Protein 7B2A (pdb70)

Radius of gyration: 14.94 Å; Cα contacts (8 Å, |Δi|>4): 365; chains: 1; bounding box: 35×44×38 Å

Nearest PDB structures (foldseek):
  7b2a-assembly1_A  TM=1.006E+00  e=6.155E-31  Rhipicephalus appendiculatus
  7b2d-assembly1_A  TM=9.477E-01  e=1.321E-17  Rhipicephalus pulchellus
  7b29-assembly1_A  TM=9.391E-01  e=1.005E-16  Rhipicephalus appendiculatus
  7b28-assembly7_G  TM=9.477E-01  e=4.027E-16  Rhipicephalus pulchellus
  7b28-assembly1_F  TM=9.414E-01  e=4.027E-16  Rhipicephalus pulchellus

Solvent-accessible surface area: 9561 Å² total; per-residue (Å²): 250,172,153,84,96,70,30,36,1,39,132,2,5,99,24,104,47,48,6,0,2,26,25,2,10,29,155,128,59,32,135,9,8,25,7,76,19,119,148,51,64,123,65,2,0,72,1,10,11,7,27,12,97,174,61,120,72,80,115,38,117,2,39,0,109,17,20,11,70,170,109,136,114,154,15,59,91,10,33,0,47,8,88,56,20,176,65,21,10,86,27,0,8,6,45,21,14,8,172,124,30,63,1,0,1,0,1,0,50,4,96,113,60,164,85,56,55,67,15,52,0,0,4,9,48,75,85,8,89,64,41,106,159,11,42,111,124,0,22,118,74,0,49,54,33,17,144,126,60,133,98,102,96,73,56,7,20,82,145,136,4,123

Foldseek 3Di:
DDDDDFDAVLLLLPDQFKKWFFKKLDPPDFAGWIKGWDDDDPFKTWIKTWGDDPLHIDIWIKMWGFADPVNDVVDHRQKTQMPTDPQFWGMKGWPDADVSRQKTKIKTWGDHPPDIDIMITIIGGHAPAPVVPRDVVSVVVVVVVCVVVVTDMDTSDDPSHD

B-factor: mean 32.27, std 12.5, range [13.98, 108.91]

Structure (mmCIF, N/CA/C/O backbone):
data_7B2A
#
_entry.id   7B2A
#
_cell.length_a   52.010
_cell.length_b   71.320
_cell.length_c   110.150
_cell.angle_alpha   90.000
_cell.angle_beta   90.000
_cell.angle_gamma   90.000
#
_symmetry.space_group_name_H-M   'I 2 2 2'
#
loop_
_entity.id
_entity.type
_entity.pdbx_description
1 polymer CirpA5
2 non-polymer '4-(2-HYDROXYETHYL)-1-PIPERAZINE ETHANESULFONIC ACID'
3 water water
#
loop_
_atom_site.group_PDB
_atom_site.id
_atom_site.type_symbol
_atom_site.label_atom_id
_atom_site.label_alt_id
_atom_site.label_comp_id
_atom_site.label_asym_id
_atom_site.label_entity_id
_atom_site.label_seq_id
_atom_site.pdbx_PDB_ins_code
_atom_site.Cartn_x
_atom_site.Cartn_y
_atom_site.Cartn_z
_atom_site.occupancy
_atom_site.B_iso_or_equiv
_atom_site.auth_seq_id
_atom_site.auth_comp_id
_atom_site.auth_asym_id
_atom_site.auth_atom_id
_atom_site.pdbx_PDB_model_num
ATOM 1 N N . LYS A 1 6 ? 40.24757 32.11014 84.07155 1.000 45.68290 29 LYS A N 1
ATOM 2 C CA . LYS A 1 6 ? 39.28416 31.01476 84.10294 1.000 50.30530 29 LYS A CA 1
ATOM 3 C C . LYS A 1 6 ? 37.88292 31.52119 83.77981 1.000 55.22933 29 LYS A C 1
ATOM 4 O O . LYS A 1 6 ? 37.32957 32.34658 84.50708 1.000 56.68902 29 LYS A O 1
ATOM 10 N N . GLN A 1 7 ? 37.31696 31.02188 82.68227 1.000 59.90527 45 GLN A N 1
ATOM 11 C CA . GLN A 1 7 ? 36.00195 31.47269 82.24698 1.000 59.22085 45 GLN A CA 1
ATOM 12 C C . GLN A 1 7 ? 34.93944 31.07641 83.26306 1.000 62.05617 45 GLN A C 1
ATOM 13 O O . GLN A 1 7 ? 34.92375 29.94495 83.75754 1.000 59.49342 45 GLN A O 1
ATOM 19 N N . GLU A 1 8 ? 34.05311 32.01815 83.57529 1.000 49.84035 46 GLU A N 1
ATOM 20 C CA . GLU A 1 8 ? 32.98313 31.75369 84.52535 1.000 46.47174 46 GLU A CA 1
ATOM 21 C C . GLU A 1 8 ? 32.05918 30.66607 83.99317 1.000 44.91128 46 GLU A C 1
ATOM 22 O O . GLU A 1 8 ? 31.61178 30.72192 82.84356 1.000 44.00241 46 GLU A O 1
ATOM 28 N N . GLU A 1 9 ? 31.79106 29.66579 84.82746 1.000 40.69328 47 GLU A N 1
ATOM 29 C CA . GLU A 1 9 ? 30.84684 28.62775 84.44929 1.000 42.54219 47 GLU A CA 1
ATOM 30 C C . GLU A 1 9 ? 29.44437 29.21717 84.33179 1.000 43.08757 47 GLU A C 1
ATOM 31 O O . GLU A 1 9 ? 29.08629 30.12807 85.08673 1.000 43.45494 47 GLU A O 1
ATOM 37 N N . PRO A 1 10 ? 28.63242 28.73422 83.39559 1.000 45.89379 48 PRO A N 1
ATOM 38 C CA . PRO A 1 10 ? 27.24503 29.19663 83.32642 1.000 47.91308 48 PRO A CA 1
ATOM 39 C C . PRO A 1 10 ? 26.47909 28.76667 84.56577 1.000 49.53486 48 PRO A C 1
ATOM 40 O O . PRO A 1 10 ? 26.77844 27.74265 85.18471 1.000 44.72932 48 PRO A O 1
ATOM 44 N N . ASP A 1 11 ? 25.49179 29.57217 84.93905 1.000 48.80877 49 ASP A N 1
ATOM 45 C CA . ASP A 1 11 ? 24.55274 29.13371 85.95590 1.000 42.38883 49 ASP A CA 1
ATOM 46 C C . ASP A 1 11 ? 23.71117 27.98818 85.40627 1.000 35.30284 49 ASP A C 1
ATOM 47 O O . ASP A 1 11 ? 23.41141 27.92442 84.21121 1.000 38.57907 49 ASP A O 1
ATOM 52 N N . TYR A 1 12 ? 23.34734 27.06698 86.28757 1.000 30.03230 50 TYR A N 1
ATOM 53 C CA . TYR A 1 12 ? 22.66679 25.84551 85.87572 1.000 27.58836 50 TYR A CA 1
ATOM 54 C C . TYR A 1 12 ? 21.22494 25.86310 86.35809 1.000 21.99062 50 TYR A C 1
ATOM 55 O O . TYR A 1 12 ? 20.97390 25.65531 87.55594 1.000 24.59367 50 TYR A O 1
ATOM 64 N N . PRO A 1 13 ? 20.25160 26.10679 85.47746 1.000 22.80186 51 PRO A N 1
ATOM 65 C CA . PRO A 1 13 ? 18.85468 26.25503 85.91746 1.000 21.92691 51 PRO A CA 1
ATOM 66 C C . PRO A 1 13 ? 18.28706 24.93515 86.41895 1.000 22.40413 51 PRO A C 1
ATOM 67 O O . PRO A 1 13 ? 18.23781 23.94351 85.68624 1.000 22.52255 51 PRO A O 1
ATOM 71 N N . ILE A 1 14 ? 17.84644 24.93373 87.67829 1.000 20.06719 52 ILE A N 1
ATOM 72 C CA . ILE A 1 14 ? 17.31936 23.71745 88.28520 1.000 16.86564 52 ILE A CA 1
ATOM 73 C C . ILE A 1 14 ? 15.87451 23.46723 87.85762 1.000 19.78228 52 ILE A C 1
ATOM 74 O O . ILE A 1 14 ? 15.39919 22.32311 87.89880 1.000 16.03242 52 ILE A O 1
ATOM 79 N N . ASN A 1 15 ? 15.14929 24.51596 87.45683 1.000 20.19177 53 ASN A N 1
ATOM 80 C CA . ASN A 1 15 ? 13.80256 24.31171 86.93450 1.000 26.78009 53 ASN A CA 1
ATOM 81 C C . ASN A 1 15 ? 13.83460 23.50176 85.64494 1.000 20.46540 53 ASN A C 1
ATOM 82 O O . ASN A 1 15 ? 12.98747 22.62851 85.43297 1.000 22.11413 53 ASN A O 1
ATOM 87 N N . LYS A 1 16 ? 14.81965 23.75943 84.77936 1.000 20.16652 54 LYS A N 1
ATOM 88 C CA . LYS A 1 16 ? 14.97055 22.94594 83.57704 1.000 20.99365 54 LYS A CA 1
ATOM 89 C C . LYS A 1 16 ? 15.46675 21.54341 83.90710 1.000 21.24452 54 LYS A C 1
ATOM 90 O O . LYS A 1 16 ? 15.08765 20.57869 83.23429 1.000 20.34733 54 LYS A O 1
ATOM 96 N N . PHE A 1 17 ? 16.29571 21.40767 84.94546 1.000 20.04495 55 PHE A N 1
ATOM 97 C CA . PHE A 1 17 ? 16.82851 20.09711 85.30419 1.000 20.35176 55 PHE A CA 1
ATOM 98 C C . PHE A 1 17 ? 15.72917 19.16659 85.80167 1.000 21.02199 55 PHE A C 1
ATOM 99 O O . PHE A 1 17 ? 15.71350 17.97847 85.45874 1.000 20.75465 55 PHE A O 1
ATOM 107 N N . MET A 1 18 ? 14.79817 19.68620 86.59900 1.000 19.77181 56 MET A N 1
ATOM 108 C CA . MET A 1 18 ? 13.73832 18.87317 87.17992 1.000 19.22673 56 MET A CA 1
ATOM 109 C C . MET A 1 18 ? 12.49675 18.77928 86.29885 1.000 21.24530 56 MET A C 1
ATOM 110 O O . MET A 1 18 ? 11.56183 18.05339 86.65420 1.000 21.27070 56 MET A O 1
ATOM 115 N N . ASN A 1 19 ? 12.46211 19.48353 85.16449 1.000 20.40670 57 ASN A N 1
ATOM 116 C CA . ASN A 1 19 ? 11.28703 19.49716 84.28522 1.000 19.74076 57 ASN A CA 1
ATOM 117 C C . ASN A 1 19 ? 11.36202 18.30339 83.33576 1.000 22.62257 57 ASN A C 1
ATOM 118 O O . ASN A 1 19 ? 11.79115 18.40241 82.18284 1.000 20.70295 57 ASN A O 1
ATOM 123 N N . THR A 1 20 ? 10.90866 17.15533 83.83487 1.000 22.22902 58 THR A N 1
ATOM 124 C CA . THR A 1 20 ? 10.88634 15.92439 83.05661 1.000 20.27687 58 THR A CA 1
ATOM 125 C C . THR A 1 20 ? 9.97742 14.92229 83.75032 1.000 22.99044 58 THR A C 1
ATOM 126 O O . THR A 1 20 ? 9.79431 14.97682 84.97108 1.000 20.07448 58 THR A O 1
ATOM 130 N N . THR A 1 21 ? 9.40469 14.01305 82.96039 1.000 23.31853 59 THR A N 1
ATOM 131 C CA . THR A 1 21 ? 8.67449 12.88563 83.52245 1.000 26.84764 59 THR A CA 1
ATOM 132 C C . THR A 1 21 ? 9.58650 11.72000 83.87224 1.000 27.54256 59 THR A C 1
ATOM 133 O O . THR A 1 21 ? 9.13258 10.77188 84.52130 1.000 27.43721 59 THR A O 1
ATOM 137 N N . ASP A 1 22 a 10.85163 11.77144 83.46036 1.000 22.25655 59 ASP A N 1
ATOM 138 C CA . ASP A 1 22 a 11.80649 10.73744 83.83040 1.000 25.65229 59 ASP A CA 1
ATOM 139 C C . ASP A 1 22 a 12.05436 10.76155 85.33202 1.000 24.42942 59 ASP A C 1
ATOM 140 O O . ASP A 1 22 a 12.10777 11.82658 85.95198 1.000 20.48663 59 ASP A O 1
ATOM 145 N N . GLU A 1 23 ? 12.21646 9.57816 85.91441 1.000 24.35312 60 GLU A N 1
ATOM 146 C CA . GLU A 1 23 ? 12.67908 9.48916 87.29046 1.000 23.54857 60 GLU A CA 1
ATOM 147 C C . GLU A 1 23 ? 14.12013 9.97300 87.38334 1.000 22.78701 60 GLU A C 1
ATOM 148 O O . GLU A 1 23 ? 14.95998 9.63640 86.54399 1.000 19.57937 60 GLU A O 1
ATOM 154 N N . ILE A 1 24 ? 14.40037 10.77832 88.40255 1.000 21.64998 61 ILE A N 1
ATOM 155 C CA . ILE A 1 24 ? 15.73399 11.31582 88.64555 1.000 20.57382 61 ILE A CA 1
ATOM 156 C C . ILE A 1 24 ? 16.29140 10.56738 89.84957 1.000 21.91564 61 ILE A C 1
ATOM 157 O O . ILE A 1 24 ? 15.88580 10.80744 90.99346 1.000 18.42443 61 ILE A O 1
ATOM 162 N N . TRP A 1 25 ? 17.20994 9.64322 89.59184 1.000 19.08612 62 TRP A N 1
ATOM 163 C CA . TRP A 1 25 ? 17.76046 8.78057 90.62478 1.000 20.67059 62 TRP A CA 1
ATOM 164 C C . TRP A 1 25 ? 19.01002 9.39840 91.23673 1.000 21.11141 62 TRP A C 1
ATOM 165 O O . TRP A 1 25 ? 19.79312 10.06879 90.55922 1.000 23.27505 62 TRP A O 1
ATOM 176 N N . VAL A 1 26 ? 19.19820 9.15570 92.53056 1.000 18.85211 63 VAL A N 1
ATOM 177 C CA . VAL A 1 26 ? 20.45440 9.49568 93.18807 1.000 20.33518 63 VAL A CA 1
ATOM 178 C C . VAL A 1 26 ? 21.44850 8.37587 92.90323 1.000 21.39781 63 VAL A C 1
ATOM 179 O O . VAL A 1 26 ? 21.24907 7.23203 93.32705 1.000 19.24552 63 VAL A O 1
ATOM 183 N N . PHE A 1 27 ? 22.51036 8.69636 92.16326 1.000 16.97626 64 PHE A N 1
ATOM 184 C CA . PHE A 1 27 ? 23.52006 7.72475 91.76107 1.000 22.46885 64 PHE A CA 1
ATOM 185 C C . PHE A 1 27 ? 24.72076 7.70001 92.69640 1.000 20.84511 64 PHE A C 1
ATOM 186 O O . PHE A 1 27 ? 25.28363 6.62892 92.93589 1.000 22.26274 64 PHE A O 1
ATOM 194 N N . ARG A 1 28 ? 25.12195 8.85304 93.22835 1.000 21.00578 65 ARG A N 1
ATOM 195 C CA . ARG A 1 28 ? 26.18022 8.94875 94.22278 1.000 21.21478 65 ARG A CA 1
ATOM 196 C C . ARG A 1 28 ? 25.75457 9.94165 95.29079 1.000 23.41858 65 ARG A C 1
ATOM 197 O O . ARG A 1 28 ? 24.99535 10.87429 95.01826 1.000 22.30225 65 ARG A O 1
ATOM 205 N N . THR A 1 29 ? 26.26295 9.74957 96.50651 1.000 19.99245 66 THR A N 1
ATOM 206 C CA . THR A 1 29 ? 25.92981 10.66722 97.58545 1.000 23.99358 66 THR A CA 1
ATOM 207 C C . THR A 1 29 ? 27.01165 10.62146 98.65407 1.000 23.82415 66 THR A C 1
ATOM 208 O O . THR A 1 29 ? 27.64946 9.58818 98.86869 1.000 22.75311 66 THR A O 1
ATOM 212 N N . THR A 1 30 ? 27.21789 11.76419 99.30699 1.000 24.35859 67 THR A N 1
ATOM 213 C CA . THR A 1 30 ? 28.02305 11.84737 100.51755 1.000 27.58535 67 THR A CA 1
ATOM 214 C C . THR A 1 30 ? 27.16346 11.87532 101.77412 1.000 31.88174 67 THR A C 1
ATOM 215 O O . THR A 1 30 ? 27.68930 12.09753 102.86889 1.000 34.59136 67 THR A O 1
ATOM 219 N N . GLN A 1 31 ? 25.85522 11.66594 101.63744 1.000 30.44771 68 GLN A N 1
ATOM 220 C CA . GLN A 1 31 ? 24.98459 11.59393 102.80158 1.000 33.77019 68 GLN A CA 1
ATOM 221 C C . GLN A 1 31 ? 25.38220 10.41595 103.68009 1.000 37.01696 68 GLN A C 1
ATOM 222 O O . GLN A 1 31 ? 25.65988 9.31824 103.18991 1.000 37.96473 68 GLN A O 1
ATOM 228 N N . GLU A 1 32 ? 25.41670 10.65371 104.99070 1.000 42.35641 69 GLU A N 1
ATOM 229 C CA . GLU A 1 32 ? 25.85410 9.62004 105.92109 1.000 45.52741 69 GLU A CA 1
ATOM 230 C C . GLU A 1 32 ? 24.76246 8.57934 106.14830 1.000 45.14970 69 GLU A C 1
ATOM 231 O O . GLU A 1 32 ? 25.00654 7.37435 106.01911 1.000 46.49288 69 GLU A O 1
ATOM 237 N N . ASN A 1 33 ? 23.55346 9.02516 106.47994 1.000 45.57965 70 ASN A N 1
ATOM 238 C CA . ASN A 1 33 ? 22.39745 8.13673 106.59273 1.000 50.92351 70 ASN A CA 1
ATOM 239 C C . ASN A 1 33 ? 21.81888 7.95545 105.19511 1.000 46.97625 70 ASN A C 1
ATOM 240 O O . ASN A 1 33 ? 20.97619 8.72994 104.74120 1.000 58.83961 70 ASN A O 1
ATOM 245 N N . VAL A 1 34 ? 22.27974 6.91802 104.50269 1.000 43.12415 71 VAL A N 1
ATOM 246 C CA . VAL A 1 34 ? 21.94387 6.72450 103.09565 1.000 43.32270 71 VAL A CA 1
ATOM 247 C C . VAL A 1 34 ? 20.53423 6.16272 102.97609 1.000 37.65899 71 VAL A C 1
ATOM 248 O O . VAL A 1 34 ? 20.19516 5.15339 103.60456 1.000 42.26799 71 VAL A O 1
ATOM 252 N N . GLN A 1 35 ? 19.70972 6.82047 102.16745 1.000 37.54225 72 GLN A N 1
ATOM 253 C CA . GLN A 1 35 ? 18.39699 6.30791 101.79494 1.000 34.11019 72 GLN A CA 1
ATOM 254 C C . GLN A 1 35 ? 18.55398 5.51016 100.50535 1.000 32.63786 72 GLN A C 1
ATOM 255 O O . GLN A 1 35 ? 18.88978 6.07355 99.45817 1.000 24.62731 72 GLN A O 1
ATOM 261 N N . LYS A 1 36 ? 18.33067 4.19968 100.58137 1.000 29.98180 73 LYS A N 1
ATOM 262 C CA . LYS A 1 36 ? 18.43282 3.36457 99.39266 1.000 30.83972 73 LYS A CA 1
ATOM 263 C C . LYS A 1 36 ? 17.36109 3.74924 98.38102 1.000 28.73928 73 LYS A C 1
ATOM 264 O O . LYS A 1 36 ? 16.23687 4.10345 98.74766 1.000 28.05760 73 LYS A O 1
ATOM 270 N N . CYS A 1 37 ? 17.72601 3.69202 97.09810 1.000 28.99407 74 CYS A N 1
ATOM 271 C CA . CYS A 1 37 ? 16.78851 3.89809 95.99231 1.000 26.43142 74 CYS A CA 1
ATOM 272 C C . CYS A 1 37 ? 16.17120 5.29316 96.00728 1.000 24.86740 74 CYS A C 1
ATOM 273 O O . CYS A 1 37 ? 15.02653 5.47612 95.58757 1.000 24.20671 74 CYS A O 1
ATOM 276 N N . LYS A 1 38 ? 16.91757 6.28714 96.48141 1.000 22.81379 75 LYS A N 1
ATOM 277 C CA . LYS A 1 38 ? 16.40673 7.65143 96.52433 1.000 23.92370 75 LYS A CA 1
ATOM 278 C C . LYS A 1 38 ? 16.18649 8.17279 95.10656 1.000 23.74518 75 LYS A C 1
ATOM 279 O O . LYS A 1 38 ? 17.06135 8.03873 94.24556 1.000 19.75744 75 LYS A O 1
ATOM 285 N N . LYS A 1 39 ? 15.01129 8.75445 94.85997 1.000 22.32476 76 LYS A N 1
ATOM 286 C CA . LYS A 1 39 ? 14.65541 9.21259 93.52207 1.000 21.56209 76 LYS A CA 1
ATOM 287 C C . LYS A 1 39 ? 13.54067 10.24626 93.61214 1.000 21.52687 76 LYS A C 1
ATOM 288 O O . LYS A 1 39 ? 12.79267 10.29844 94.59158 1.000 23.73647 76 LYS A O 1
ATOM 294 N N . ASP A 1 40 ? 13.44058 11.06567 92.56599 1.000 20.12233 77 ASP A N 1
ATOM 295 C CA . ASP A 1 40 ? 12.40943 12.08593 92.43616 1.000 22.16920 77 ASP A CA 1
ATOM 296 C C . ASP A 1 40 ? 11.57921 11.83915 91.18383 1.000 23.28437 77 ASP A C 1
ATOM 297 O O . ASP A 1 40 ? 12.09257 11.38018 90.15878 1.000 21.16729 77 ASP A O 1
ATOM 302 N N . LYS A 1 41 ? 10.29066 12.16728 91.26926 1.000 20.45560 78 LYS A N 1
ATOM 303 C CA . LYS A 1 41 ? 9.39211 12.14338 90.11847 1.000 24.18851 78 LYS A CA 1
ATOM 304 C C . LYS A 1 41 ? 8.62117 13.45586 90.09906 1.000 22.48276 78 LYS A C 1
ATOM 305 O O . LYS A 1 41 ? 7.74564 13.67600 90.94187 1.000 21.65607 78 LYS A O 1
ATOM 311 N N . ASN A 1 42 ? 8.94515 14.32653 89.14769 1.000 18.87050 79 ASN A N 1
ATOM 312 C CA . ASN A 1 42 ? 8.29479 15.62773 89.08766 1.000 22.84046 79 ASN A CA 1
ATOM 313 C C . ASN A 1 42 ? 6.86212 15.48263 88.58982 1.000 21.02886 79 ASN A C 1
ATOM 314 O O . ASN A 1 42 ? 6.58143 14.70545 87.67411 1.000 18.97562 79 ASN A O 1
ATOM 319 N N . LYS A 1 43 ? 5.95307 16.24376 89.19974 1.000 20.49343 80 LYS A N 1
ATOM 320 C CA . LYS A 1 43 ? 4.52763 16.16137 88.90313 1.000 23.30887 80 LYS A CA 1
ATOM 321 C C . LYS A 1 43 ? 3.93986 17.43297 88.30775 1.000 24.08337 80 LYS A C 1
ATOM 322 O O . LYS A 1 43 ? 2.96285 17.35087 87.56054 1.000 23.73046 80 LYS A O 1
ATOM 328 N N . TYR A 1 44 ? 4.50130 18.59951 88.61698 1.000 23.11232 81 TYR A N 1
ATOM 329 C CA . TYR A 1 44 ? 3.91660 19.86873 88.20613 1.000 23.33838 81 TYR A CA 1
ATOM 330 C C . TYR A 1 44 ? 4.96511 20.95177 88.38760 1.000 24.28740 81 TYR A C 1
ATOM 331 O O . TYR A 1 44 ? 5.81653 20.85998 89.27673 1.000 21.91016 81 TYR A O 1
ATOM 340 N N . MET A 1 45 ? 4.89745 21.98164 87.54752 1.000 23.33774 82 MET A N 1
ATOM 341 C CA . MET A 1 45 ? 5.87412 23.05701 87.65095 1.000 23.00418 82 MET A CA 1
ATOM 342 C C . MET A 1 45 ? 5.30696 24.34686 87.08323 1.000 23.85863 82 MET A C 1
ATOM 343 O O . MET A 1 45 ? 4.78093 24.36097 85.96713 1.000 23.98791 82 MET A O 1
ATOM 348 N N . THR A 1 46 ? 5.41705 25.41990 87.85832 1.000 22.43054 83 THR A N 1
ATOM 349 C CA . THR A 1 46 ? 5.14334 26.77457 87.41116 1.000 23.47959 83 THR A CA 1
ATOM 350 C C . THR A 1 46 ? 6.46154 27.54525 87.34588 1.000 24.50254 83 THR A C 1
ATOM 351 O O . THR A 1 46 ? 7.54582 26.97995 87.52614 1.000 25.75427 83 THR A O 1
ATOM 355 N N . THR A 1 47 ? 6.37265 28.84989 87.08568 1.000 23.31547 84 THR A N 1
ATOM 356 C CA . THR A 1 47 ? 7.58129 29.66422 87.04551 1.000 28.00389 84 THR A CA 1
ATOM 357 C C . THR A 1 47 ? 8.17369 29.88657 88.43063 1.000 26.56494 84 THR A C 1
ATOM 358 O O . THR A 1 47 ? 9.35153 30.24348 88.53750 1.000 26.52219 84 THR A O 1
ATOM 362 N N . SER A 1 48 ? 7.39197 29.67602 89.49046 1.000 24.59591 85 SER A N 1
ATOM 363 C CA . SER A 1 48 ? 7.84755 29.95314 90.84302 1.000 26.90122 85 SER A CA 1
ATOM 364 C C . SER A 1 48 ? 8.08997 28.71315 91.69052 1.000 24.99133 85 SER A C 1
ATOM 365 O O . SER A 1 48 ? 8.78728 28.81381 92.70591 1.000 24.48306 85 SER A O 1
ATOM 368 N N . ALA A 1 49 ? 7.54793 27.55741 91.31344 1.000 22.16255 86 ALA A N 1
ATOM 369 C CA . ALA A 1 49 ? 7.68616 26.38790 92.16942 1.000 21.94882 86 ALA A CA 1
ATOM 370 C C . ALA A 1 49 ? 7.52918 25.11390 91.35417 1.000 23.49473 86 ALA A C 1
ATOM 371 O O . ALA A 1 49 ? 6.85961 25.09061 90.31720 1.000 23.25390 86 ALA A O 1
ATOM 373 N N . THR A 1 50 ? 8.15765 24.04858 91.84929 1.000 24.50491 87 THR A N 1
ATOM 374 C CA . THR A 1 50 ? 7.98371 22.70529 91.31981 1.000 21.39409 87 THR A CA 1
ATOM 375 C C . THR A 1 50 ? 7.38425 21.81044 92.39703 1.000 23.57764 87 THR A C 1
ATOM 376 O O . THR A 1 50 ? 7.56269 22.04501 93.59742 1.000 23.80150 87 THR A O 1
ATOM 380 N N . PHE A 1 51 ? 6.65631 20.78947 91.95191 1.000 21.41941 88 PHE A N 1
ATOM 381 C CA . PHE A 1 51 ? 5.95183 19.86077 92.82839 1.000 22.36008 88 PHE A CA 1
ATOM 382 C C . PHE A 1 51 ? 6.34229 18.45183 92.41104 1.000 23.79579 88 PHE A C 1
ATOM 383 O O . PHE A 1 51 ? 6.14865 18.07368 91.25154 1.000 23.87413 88 PHE A O 1
ATOM 391 N N . PHE A 1 52 ? 6.90176 17.68135 93.34024 1.000 23.40569 89 PHE A N 1
ATOM 392 C CA . PHE A 1 52 ? 7.49535 16.40486 92.97122 1.000 24.04388 89 PHE A CA 1
ATOM 393 C C . PHE A 1 52 ? 7.35514 15.40974 94.11448 1.000 23.68363 89 PHE A C 1
ATOM 394 O O . PHE A 1 52 ? 7.23611 15.78811 95.28228 1.000 22.30537 89 PHE A O 1
ATOM 402 N N . THR A 1 53 ? 7.36457 14.12928 93.75599 1.000 23.07992 90 THR A N 1
ATOM 403 C CA . THR A 1 53 ? 7.30217 13.03364 94.71361 1.000 24.44056 90 THR A CA 1
ATOM 404 C C . THR A 1 53 ? 8.70859 12.48487 94.92300 1.000 24.09449 90 THR A C 1
ATOM 405 O O . THR A 1 53 ? 9.33790 12.00684 93.97388 1.000 19.98146 90 THR A O 1
ATOM 409 N N . ARG A 1 54 ? 9.19652 12.55715 96.15891 1.000 23.91382 91 ARG A N 1
ATOM 410 C CA . ARG A 1 54 ? 10.51191 12.04942 96.52419 1.000 22.06140 91 ARG A CA 1
ATOM 411 C C . ARG A 1 54 ? 10.34589 10.77767 97.34108 1.000 22.63404 91 ARG A C 1
ATOM 412 O O . ARG A 1 54 ? 9.58716 10.75686 98.31559 1.000 27.83528 91 ARG A O 1
ATOM 420 N N . SER A 1 55 ? 11.04958 9.71884 96.94969 1.000 20.72713 92 SER A N 1
ATOM 421 C CA . SER A 1 55 ? 10.86038 8.43554 97.60498 1.000 26.17298 92 SER A CA 1
ATOM 422 C C . SER A 1 55 ? 12.19840 7.75269 97.83984 1.000 26.13920 92 SER A C 1
ATOM 423 O O . SER A 1 55 ? 13.21304 8.08335 97.22221 1.000 24.18213 92 SER A O 1
ATOM 426 N N . HIS A 1 56 ? 12.18034 6.79731 98.76610 1.000 27.34519 93 HIS A N 1
ATOM 427 C CA . HIS A 1 56 ? 13.29220 5.88587 98.98427 1.000 28.10447 93 HIS A CA 1
ATOM 428 C C . HIS A 1 56 ? 12.72907 4.60027 99.57465 1.000 31.27464 93 HIS A C 1
ATOM 429 O O . HIS A 1 56 ? 11.54888 4.51938 99.92615 1.000 29.07429 93 HIS A O 1
ATOM 436 N N . GLU A 1 57 ? 13.58034 3.58462 99.66858 1.000 30.02000 94 GLU A N 1
ATOM 437 C CA . GLU A 1 57 ? 13.17131 2.27269 100.14520 1.000 32.27268 94 GLU A CA 1
ATOM 438 C C . GLU A 1 57 ? 13.84661 1.95103 101.47078 1.000 35.83511 94 GLU A C 1
ATOM 439 O O . GLU A 1 57 ? 15.01389 2.29166 101.68670 1.000 34.31590 94 GLU A O 1
ATOM 445 N N . GLU A 1 58 ? 13.09548 1.30634 102.35988 1.000 40.71050 95 GLU A N 1
ATOM 446 C CA . GLU A 1 58 ? 13.62097 0.77894 103.61256 1.000 41.63845 95 GLU A CA 1
ATOM 447 C C . GLU A 1 58 ? 13.09482 -0.63695 103.77282 1.000 47.65927 95 GLU A C 1
ATOM 448 O O . GLU A 1 58 ? 11.87816 -0.84147 103.85097 1.000 46.49170 95 GLU A O 1
ATOM 454 N N . GLN A 1 59 ? 14.00989 -1.60758 103.81194 1.000 51.68529 96 GLN A N 1
ATOM 455 C CA . GLN A 1 59 ? 13.65172 -3.02516 103.77972 1.000 55.14912 96 GLN A CA 1
ATOM 456 C C . GLN A 1 59 ? 12.77329 -3.32754 102.56817 1.000 55.00390 96 GLN A C 1
ATOM 457 O O . GLN A 1 59 ? 11.75798 -4.02185 102.66168 1.000 57.24630 96 GLN A O 1
ATOM 463 N N . ASP A 1 60 ? 13.16889 -2.77430 101.42007 1.000 52.63833 97 ASP A N 1
ATOM 464 C CA . ASP A 1 60 ? 12.53955 -2.96315 100.11528 1.000 55.43068 97 ASP A CA 1
ATOM 465 C C . ASP A 1 60 ? 11.13346 -2.38586 100.03250 1.000 54.75195 97 ASP A C 1
ATOM 466 O O . ASP A 1 60 ? 10.42572 -2.64633 99.05131 1.000 59.09295 97 ASP A O 1
ATOM 471 N N . GLN A 1 61 ? 10.70527 -1.60687 101.02018 1.000 48.88080 98 GLN A N 1
ATOM 472 C CA . GLN A 1 61 ? 9.38016 -1.00335 101.02439 1.000 49.11448 98 GLN A CA 1
ATOM 473 C C . GLN A 1 61 ? 9.50553 0.48747 100.74378 1.000 42.36403 98 GLN A C 1
ATOM 474 O O . GLN A 1 61 ? 10.33410 1.17190 101.35354 1.000 40.06078 98 GLN A O 1
ATOM 480 N N . ILE A 1 62 ? 8.68277 0.98156 99.82364 1.000 38.88828 99 ILE A N 1
ATOM 481 C CA . ILE A 1 62 ? 8.80672 2.34854 99.32999 1.000 35.82733 99 ILE A CA 1
ATOM 482 C C . ILE A 1 62 ? 8.17014 3.31408 100.32065 1.000 37.35337 99 ILE A C 1
ATOM 483 O O . ILE A 1 62 ? 7.04335 3.09999 100.78329 1.000 35.56170 99 ILE A O 1
ATOM 488 N N . HIS A 1 63 ? 8.89489 4.38196 100.64722 1.000 34.06041 100 HIS A N 1
ATOM 489 C CA . HIS A 1 63 ? 8.37638 5.49200 101.43478 1.000 33.46672 100 HIS A CA 1
ATOM 490 C C . HIS A 1 63 ? 8.38727 6.74029 100.56502 1.000 35.68610 100 HIS A C 1
ATOM 491 O O . HIS A 1 63 ? 9.42731 7.09466 100.00113 1.000 30.09572 100 HIS A O 1
ATOM 498 N N . GLU A 1 64 ? 7.23448 7.39846 100.45339 1.000 30.40889 101 GLU A N 1
ATOM 499 C CA . GLU A 1 64 ? 7.05855 8.53393 99.55909 1.000 28.23709 101 GLU A CA 1
ATOM 500 C C . GLU A 1 64 ? 6.72928 9.80010 100.33922 1.000 32.35505 101 GLU A C 1
ATOM 501 O O . GLU A 1 64 ? 6.12636 9.75127 101.41575 1.000 26.96591 101 GLU A O 1
ATOM 507 N N . GLN A 1 65 ? 7.11736 10.93964 99.76904 1.000 29.19587 102 GLN A N 1
ATOM 508 C CA . GLN A 1 65 ? 6.76064 12.25191 100.28939 1.000 29.34820 102 GLN A CA 1
ATOM 509 C C . GLN A 1 65 ? 6.44665 13.18507 99.13118 1.000 25.72741 102 GLN A C 1
ATOM 510 O O . GLN A 1 65 ? 7.11324 13.13880 98.09352 1.000 24.37450 102 GLN A O 1
ATOM 516 N N . GLU A 1 66 ? 5.43711 14.03344 99.31345 1.000 26.92948 103 GLU A N 1
ATOM 517 C CA . GLU A 1 66 ? 5.10730 15.08075 98.35457 1.000 26.07637 103 GLU A CA 1
ATOM 518 C C . GLU A 1 66 ? 5.79248 16.36993 98.79030 1.000 27.28886 103 GLU A C 1
ATOM 519 O O . GLU A 1 66 ? 5.46658 16.91980 99.84706 1.000 23.37262 103 GLU A O 1
ATOM 525 N N . LEU A 1 67 ? 6.73607 16.84780 97.98146 1.000 20.65510 104 LEU A N 1
ATOM 526 C CA . LEU A 1 67 ? 7.54449 18.00745 98.32435 1.000 24.45913 104 LEU A CA 1
ATOM 527 C C . LEU A 1 67 ? 7.23028 19.17879 97.40187 1.000 26.31666 104 LEU A C 1
ATOM 528 O O . LEU A 1 67 ? 6.68546 19.01268 96.30640 1.000 21.69827 104 LEU A O 1
ATOM 533 N N . VAL A 1 68 ? 7.59008 20.37540 97.86213 1.000 22.51005 105 VAL A N 1
ATOM 534 C CA . VAL A 1 68 ? 7.42885 21.60511 97.09550 1.000 23.33083 105 VAL A CA 1
ATOM 535 C C . VAL A 1 68 ? 8.75665 22.34788 97.09683 1.000 23.73474 105 VAL A C 1
ATOM 536 O O . VAL A 1 68 ? 9.37915 22.51088 98.15120 1.000 21.84563 105 VAL A O 1
ATOM 540 N N . GLY A 1 69 ? 9.18878 22.79716 95.92191 1.000 23.31964 106 GLY A N 1
ATOM 541 C CA . GLY A 1 69 ? 10.40668 23.57718 95.82523 1.000 21.54779 106 GLY A CA 1
ATOM 542 C C . GLY A 1 69 ? 10.18735 24.93264 95.18720 1.000 23.18832 106 GLY A C 1
ATOM 543 O O . GLY A 1 69 ? 9.80836 25.01068 94.01605 1.000 24.69273 106 GLY A O 1
ATOM 544 N N . LYS A 1 70 ? 10.41373 26.00503 95.94543 1.000 22.44968 107 LYS A N 1
ATOM 545 C CA . LYS A 1 70 ? 10.26284 27.36659 95.44402 1.000 24.92806 107 LYS A CA 1
ATOM 546 C C . LYS A 1 70 ? 11.57790 27.81582 94.82046 1.000 23.31235 107 LYS A C 1
ATOM 547 O O . LYS A 1 70 ? 12.61135 27.84515 95.49859 1.000 22.83925 107 LYS A O 1
ATOM 553 N N . PHE A 1 71 ? 11.53535 28.17860 93.54032 1.000 22.51449 108 PHE A N 1
ATOM 554 C CA . PHE A 1 71 ? 12.75432 28.51981 92.81888 1.000 22.43120 108 PHE A CA 1
ATOM 555 C C . PHE A 1 71 ? 13.36793 29.81233 93.33985 1.000 21.44504 108 PHE A C 1
ATOM 556 O O . PHE A 1 71 ? 12.66235 30.75222 93.71622 1.000 19.64528 108 PHE A O 1
ATOM 564 N N . ALA A 1 72 ? 14.69667 29.85424 93.34320 1.000 22.03067 109 ALA A N 1
ATOM 565 C CA . ALA A 1 72 ? 15.44167 31.04038 93.74057 1.000 23.22735 109 ALA A CA 1
ATOM 566 C C . ALA A 1 72 ? 16.84284 30.93900 93.15943 1.000 23.03312 109 ALA A C 1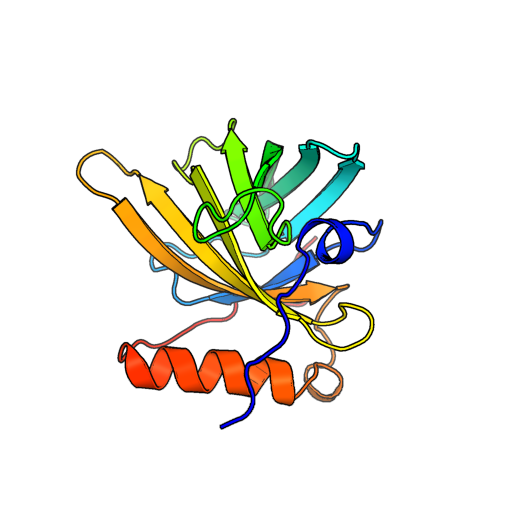
ATOM 567 O O . ALA A 1 72 ? 17.22595 29.92078 92.58025 1.000 24.47032 109 ALA A O 1
ATOM 569 N N . ASN A 1 73 ? 17.60389 32.01395 93.32179 1.000 24.21984 110 ASN A N 1
ATOM 570 C CA . ASN A 1 73 ? 19.00978 32.02866 92.95134 1.000 26.62030 110 ASN A CA 1
ATOM 571 C C . ASN A 1 73 ? 19.86331 31.72347 94.17615 1.000 26.06491 110 ASN A C 1
ATOM 572 O O . ASN A 1 73 ? 19.55811 32.16948 95.28586 1.000 26.65858 110 ASN A O 1
ATOM 577 N N . PHE A 1 74 ? 20.93525 30.95692 93.96527 1.000 23.14828 111 PHE A N 1
ATOM 578 C CA . PHE A 1 74 ? 21.73484 30.47372 95.08824 1.000 25.69261 111 PHE A CA 1
ATOM 579 C C . PHE A 1 74 ? 22.40531 31.61761 95.84155 1.000 26.07568 111 PHE A C 1
ATOM 580 O O . PHE A 1 74 ? 22.49558 31.58469 97.07460 1.000 26.79328 111 PHE A O 1
ATOM 588 N N . TYR A 1 75 ? 22.88722 32.63143 95.12763 1.000 26.92145 112 TYR A N 1
ATOM 589 C CA . TYR A 1 75 ? 23.55940 33.76217 95.75380 1.000 28.94237 112 TYR A CA 1
ATOM 590 C C . TYR A 1 75 ? 22.61145 34.91284 96.05846 1.000 31.57030 112 TYR A C 1
ATOM 591 O O . TYR A 1 75 ? 23.07648 36.01266 96.37156 1.000 35.14300 112 TYR A O 1
ATOM 600 N N . ASP A 1 76 ? 21.30021 34.68013 95.97539 1.000 30.25238 113 ASP A N 1
ATOM 601 C CA . ASP A 1 76 ? 20.28679 35.71885 96.17383 1.000 34.68049 113 ASP A CA 1
ATOM 602 C C . ASP A 1 76 ? 20.52773 36.91958 95.26402 1.000 38.95420 113 ASP A C 1
ATOM 603 O O . ASP A 1 76 ? 20.27523 38.06594 95.64212 1.000 46.47290 113 ASP A O 1
ATOM 608 N N . LYS A 1 77 ? 21.02201 36.66269 94.06017 1.000 35.48258 114 LYS A N 1
ATOM 609 C CA . LYS A 1 77 ? 21.18011 37.72873 93.08237 1.000 38.31600 114 LYS A CA 1
ATOM 610 C C . LYS A 1 77 ? 19.81116 38.10384 92.52774 1.000 46.05778 114 LYS A C 1
ATOM 611 O O . LYS A 1 77 ? 19.05846 37.22030 92.10246 1.000 40.90647 114 LYS A O 1
ATOM 617 N N . PRO A 1 78 a 19.43910 39.38517 92.53934 1.000 53.87829 114 PRO A N 1
ATOM 618 C CA . PRO A 1 78 a 18.13579 39.78265 91.98407 1.000 57.21943 114 PRO A CA 1
ATOM 619 C C . PRO A 1 78 a 18.01711 39.38771 90.52057 1.000 50.10634 114 PRO A C 1
ATOM 620 O O . PRO A 1 78 a 18.87000 39.72476 89.69495 1.000 50.35984 114 PRO A O 1
ATOM 624 N N . ASP A 1 79 ? 16.95059 38.64984 90.20945 1.000 48.60044 115 ASP A N 1
ATOM 625 C CA . ASP A 1 79 ? 16.65641 38.16364 88.86253 1.000 45.81891 115 ASP A CA 1
ATOM 626 C C . ASP A 1 79 ? 17.72657 37.21151 88.34032 1.000 44.95104 115 ASP A C 1
ATOM 627 O O . ASP A 1 79 ? 17.87774 37.04827 87.12515 1.000 42.39160 115 ASP A O 1
ATOM 632 N N . GLY A 1 80 ? 18.47200 36.57437 89.23682 1.000 38.85804 116 GLY A N 1
ATOM 633 C CA . GLY A 1 80 ? 19.44998 35.59146 88.82531 1.000 37.83224 116 GLY A CA 1
ATOM 634 C C . GLY A 1 80 ? 18.80226 34.30117 88.35857 1.000 34.95434 116 GLY A C 1
ATOM 635 O O . GLY A 1 80 ? 17.59635 34.08025 88.48522 1.000 30.43451 116 GLY A O 1
ATOM 636 N N . VAL A 1 81 ? 19.64071 33.42863 87.79586 1.000 27.34501 117 VAL A N 1
ATOM 637 C CA . VAL A 1 81 ? 19.16705 32.13179 87.32971 1.000 30.17867 117 VAL A CA 1
ATOM 638 C C . VAL A 1 81 ? 18.62177 31.32632 88.50304 1.000 26.49929 117 VAL A C 1
ATOM 639 O O . VAL A 1 81 ? 19.15828 31.36848 89.61798 1.000 24.87523 117 VAL A O 1
ATOM 643 N N . TYR A 1 82 ? 17.52971 30.59852 88.25882 1.000 24.65063 118 TYR A N 1
ATOM 644 C CA . TYR A 1 82 ? 16.92534 29.73282 89.27154 1.000 24.05365 118 TYR A CA 1
ATOM 645 C C . TYR A 1 82 ? 17.70688 28.42304 89.32848 1.000 23.54185 118 TYR A C 1
ATOM 646 O O . TYR A 1 82 ? 17.34590 27.41270 88.71982 1.000 22.76281 118 TYR A O 1
ATOM 655 N N . ASP A 1 83 ? 18.80579 28.44503 90.07954 1.000 21.74831 119 ASP A N 1
ATOM 656 C CA . ASP A 1 83 ? 19.60616 27.24987 90.30433 1.000 23.55119 119 ASP A CA 1
ATOM 657 C C . ASP A 1 83 ? 19.36351 26.63617 91.67665 1.000 20.50887 119 ASP A C 1
ATOM 658 O O . ASP A 1 83 ? 20.11916 25.75173 92.09233 1.000 20.61068 119 ASP A O 1
ATOM 663 N N . ARG A 1 84 ? 18.31579 27.06659 92.37597 1.000 21.21829 120 ARG A N 1
ATOM 664 C CA . ARG A 1 84 ? 18.07646 26.65273 93.74889 1.000 20.14805 120 ARG A CA 1
ATOM 665 C C . ARG A 1 84 ? 16.58097 26.51189 93.99205 1.000 20.62536 120 ARG A C 1
ATOM 666 O O . ARG A 1 84 ? 15.77365 27.24432 93.41421 1.000 18.69865 120 ARG A O 1
ATOM 674 N N . ILE A 1 85 ? 16.21653 25.54950 94.84026 1.000 18.17523 121 ILE A N 1
ATOM 675 C CA . ILE A 1 85 ? 14.86020 25.43058 95.36048 1.000 21.94539 121 ILE A CA 1
ATOM 676 C C . ILE A 1 85 ? 14.91776 25.45381 96.87921 1.000 22.22966 121 ILE A C 1
ATOM 677 O O . ILE A 1 85 ? 15.77835 24.80773 97.48865 1.000 19.65156 121 ILE A O 1
ATOM 682 N N . ASP A 1 86 ? 14.00951 26.21416 97.48243 1.000 21.27970 122 ASP A N 1
ATOM 683 C CA . ASP A 1 86 ? 13.74682 26.13106 98.91205 1.000 23.34196 122 ASP A CA 1
ATOM 684 C C . ASP A 1 86 ? 12.60756 25.14041 99.11552 1.000 25.87146 122 ASP A C 1
ATOM 685 O O . ASP A 1 86 ? 11.52518 25.30878 98.54364 1.000 25.42096 122 ASP A O 1
ATOM 690 N N . ILE A 1 87 ? 12.85295 24.11017 99.91995 1.000 22.05282 123 ILE A N 1
ATOM 691 C CA . ILE A 1 87 ? 12.01828 22.91399 99.96349 1.000 21.71172 123 ILE A CA 1
ATOM 692 C C . ILE A 1 87 ? 11.18617 22.92045 101.23841 1.000 23.52339 123 ILE A C 1
ATOM 693 O O . ILE A 1 87 ? 11.70597 23.19516 102.32670 1.000 21.86897 123 ILE A O 1
ATOM 698 N N . THR A 1 88 ? 9.89289 22.62284 101.10135 1.000 21.79669 124 THR A N 1
ATOM 699 C CA . THR A 1 88 ? 9.00941 22.39318 102.23584 1.000 26.41395 124 THR A CA 1
ATOM 700 C C . THR A 1 88 ? 8.35454 21.02766 102.09208 1.000 26.71275 124 THR A C 1
ATOM 701 O O . THR A 1 88 ? 8.15665 20.53140 100.97886 1.000 22.79486 124 THR A O 1
ATOM 705 N N . GLY A 1 89 ? 8.03200 20.41758 103.23239 1.000 27.96029 125 GLY A N 1
ATOM 706 C CA . GLY A 1 89 ? 7.33314 19.15063 103.25594 1.000 28.31192 125 GLY A CA 1
ATOM 707 C C . GLY A 1 89 ? 8.18138 17.92934 103.53914 1.000 28.98344 125 GLY A C 1
ATOM 708 O O . GLY A 1 89 ? 7.63520 16.82032 103.58488 1.000 29.24871 125 GLY A O 1
ATOM 709 N N . ASP A 1 90 ? 9.48853 18.08545 103.72855 1.000 27.12245 126 ASP A N 1
ATOM 710 C CA . ASP A 1 90 ? 10.38344 16.95618 103.94888 1.000 32.05157 126 ASP A CA 1
ATOM 711 C C . ASP A 1 90 ? 10.56822 16.73828 105.44642 1.000 38.52944 126 ASP A C 1
ATOM 712 O O . ASP A 1 90 ? 11.09310 17.61278 106.14403 1.000 34.39726 126 ASP A O 1
ATOM 717 N N . LYS A 1 91 ? 10.14484 15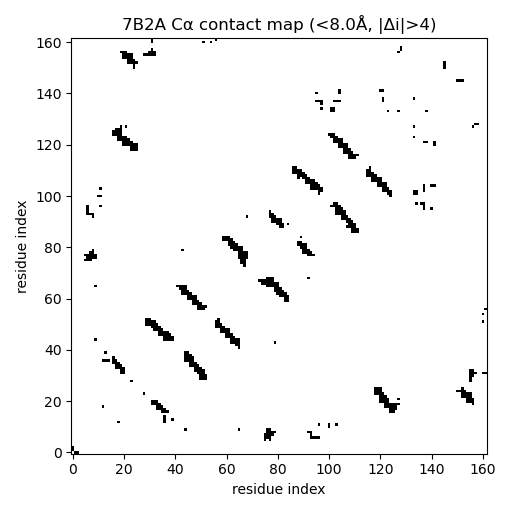.56953 105.93428 1.000 44.39530 127 LYS A N 1
ATOM 718 C CA . LYS A 1 91 ? 10.24311 15.28104 107.35984 1.000 42.85455 127 LYS A CA 1
ATOM 719 C C . LYS A 1 91 ? 11.66684 14.97429 107.80697 1.000 40.21629 127 LYS A C 1
ATOM 720 O O . LYS A 1 91 ? 11.90173 14.85460 109.01368 1.000 41.16356 127 LYS A O 1
ATOM 726 N N . THR A 1 92 ? 12.61554 14.84794 106.88106 1.000 37.44677 128 THR A N 1
ATOM 727 C CA . THR A 1 92 ? 14.01807 14.67538 107.23498 1.000 38.21750 128 THR A CA 1
ATOM 728 C C . THR A 1 92 ? 14.75956 16.00191 107.36041 1.000 35.09565 128 THR A C 1
ATOM 729 O O . THR A 1 92 ? 15.93841 16.00401 107.72719 1.000 35.94411 128 THR A O 1
ATOM 733 N N . GLY A 1 93 ? 14.10645 17.12152 107.05643 1.000 31.54596 129 GLY A N 1
ATOM 734 C CA . GLY A 1 93 ? 14.65442 18.43183 107.33901 1.000 31.54069 129 GLY A CA 1
ATOM 735 C C . GLY A 1 93 ? 15.36142 19.13325 106.19969 1.000 29.30677 129 GLY A C 1
ATOM 736 O O . GLY A 1 93 ? 15.92918 20.20909 106.42393 1.000 26.93995 129 GLY A O 1
ATOM 737 N N . VAL A 1 94 ? 15.35773 18.56784 104.98941 1.000 29.27707 130 VAL A N 1
ATOM 738 C CA . VAL A 1 94 ? 15.96091 19.26342 103.85685 1.000 25.15083 130 VAL A CA 1
ATOM 739 C C . VAL A 1 94 ? 15.16967 20.53109 103.57631 1.000 23.44967 130 VAL A C 1
ATOM 740 O O . VAL A 1 94 ? 13.93940 20.49868 103.45161 1.000 25.12138 130 VAL A O 1
ATOM 744 N N . TYR A 1 95 ? 15.87179 21.66466 103.49332 1.000 22.45519 131 TYR A N 1
ATOM 745 C CA . TYR A 1 95 ? 15.21831 22.93393 103.21317 1.000 24.11898 131 TYR A CA 1
ATOM 746 C C . TYR A 1 95 ? 15.76428 23.66775 101.99441 1.000 21.29947 131 TYR A C 1
ATOM 747 O O . TYR A 1 95 ? 15.14570 24.65080 101.56856 1.000 22.55523 131 TYR A O 1
ATOM 756 N N . GLU A 1 96 ? 16.88349 23.23049 101.41735 1.000 20.64797 132 GLU A N 1
ATOM 757 C CA . GLU A 1 96 ? 17.40838 23.87977 100.22327 1.000 20.20899 132 GLU A CA 1
ATOM 758 C C . GLU A 1 96 ? 18.26638 22.90286 99.43422 1.000 19.98507 132 GLU A C 1
ATOM 759 O O . GLU A 1 96 ? 19.01072 22.10690 100.01322 1.000 22.53309 132 GLU A O 1
ATOM 765 N N . GLU A 1 97 ? 18.13967 22.96606 98.10950 1.000 20.10475 133 GLU A N 1
ATOM 766 C CA . GLU A 1 97 ? 19.00651 22.25452 97.18393 1.000 17.48368 133 GLU A CA 1
ATOM 767 C C . GLU A 1 97 ? 19.42627 23.21329 96.08028 1.000 21.74208 133 GLU A C 1
ATOM 768 O O . GLU A 1 97 ? 18.70719 24.16558 95.76273 1.000 22.21948 133 GLU A O 1
ATOM 774 N N . ALA A 1 98 ? 20.60057 22.96233 95.50182 1.000 18.20182 134 ALA A N 1
ATOM 775 C CA . ALA A 1 98 ? 21.16327 23.87018 94.51307 1.000 17.93250 134 ALA A CA 1
ATOM 776 C C . ALA A 1 98 ? 21.97898 23.08484 93.49612 1.000 19.84080 134 ALA A C 1
ATOM 777 O O . ALA A 1 98 ? 22.76555 22.20559 93.85948 1.000 19.35338 134 ALA A O 1
ATOM 779 N N . LEU A 1 99 ? 21.79615 23.42745 92.22496 1.000 19.62815 135 LEU A N 1
ATOM 780 C CA . LEU A 1 99 ? 22.39028 22.69331 91.11359 1.000 19.54288 135 LEU A CA 1
ATOM 781 C C . LEU A 1 99 ? 23.77081 23.27055 90.81875 1.000 18.70085 135 LEU A C 1
ATOM 782 O O . LEU A 1 99 ? 23.88752 24.37990 90.28724 1.000 18.48393 135 LEU A O 1
ATOM 787 N N . ALA A 1 100 ? 24.81783 22.51757 91.16460 1.000 19.95247 136 ALA A N 1
ATOM 788 C CA . ALA A 1 100 ? 26.18895 22.96022 90.93626 1.000 20.46076 136 ALA A CA 1
ATOM 789 C C . ALA A 1 100 ? 26.68887 22.64764 89.53160 1.000 23.98286 136 ALA A C 1
ATOM 790 O O . ALA A 1 100 ? 27.56533 23.35792 89.02455 1.000 22.47004 136 ALA A O 1
ATOM 792 N N . TYR A 1 101 ? 26.16579 21.59832 88.89787 1.000 21.69377 137 TYR A N 1
ATOM 793 C CA . TYR A 1 101 ? 26.49880 21.28478 87.51597 1.000 22.55162 137 TYR A CA 1
ATOM 794 C C . TYR A 1 101 ? 25.33852 20.53200 86.88576 1.000 20.01078 137 TYR A C 1
ATOM 795 O O . TYR A 1 101 ? 24.60509 19.81173 87.56635 1.000 18.32110 137 TYR A O 1
ATOM 804 N N . ALA A 1 102 ? 25.18416 20.70365 85.57480 1.000 21.38235 138 ALA A N 1
ATOM 805 C CA . ALA A 1 102 ? 24.17442 19.98537 84.81140 1.000 22.76260 138 ALA A CA 1
ATOM 806 C C . ALA A 1 102 ? 24.74633 19.67092 83.44036 1.000 21.18235 138 ALA A C 1
ATOM 807 O O . ALA A 1 102 ? 25.30144 20.55556 82.78321 1.000 20.11875 138 ALA A O 1
ATOM 809 N N . SER A 1 103 ? 24.62677 18.41300 83.02435 1.000 21.52098 139 SER A N 1
ATOM 810 C CA . SER A 1 103 ? 25.11529 18.00621 81.71816 1.000 23.36715 139 SER A CA 1
ATOM 811 C C . SER A 1 103 ? 24.20841 18.55230 80.62076 1.000 27.57631 139 SER A C 1
ATOM 812 O O . SER A 1 103 ? 23.13077 19.09913 80.87536 1.000 20.94433 139 SER A O 1
ATOM 815 N N . LYS A 1 104 ? 24.66120 18.39790 79.37976 1.000 26.78214 140 LYS A N 1
ATOM 816 C CA . LYS A 1 104 ? 23.81776 18.73559 78.24453 1.000 32.70674 140 LYS A CA 1
ATOM 817 C C . LYS A 1 104 ? 22.56843 17.86381 78.25570 1.000 32.88501 140 LYS A C 1
ATOM 818 O O . LYS A 1 104 ? 22.63116 16.66350 78.53883 1.000 31.06106 140 LYS A O 1
ATOM 824 N N . GLU A 1 105 ? 21.42388 18.48925 77.97775 1.000 33.19522 141 GLU A N 1
ATOM 825 C CA . GLU A 1 105 ? 20.10788 17.85138 78.01539 1.000 32.82667 141 GLU A CA 1
ATOM 826 C C . GLU A 1 105 ? 19.74486 17.35264 79.41152 1.000 28.37029 141 GLU A C 1
ATOM 827 O O . GLU A 1 105 ? 18.81384 16.55258 79.56544 1.000 22.25448 141 GLU A O 1
ATOM 833 N N . ASN A 1 106 ? 20.47429 17.81721 80.42907 1.000 21.55111 142 ASN A N 1
ATOM 834 C CA . ASN A 1 106 ? 20.15387 17.55649 81.83514 1.000 25.55944 142 ASN A CA 1
ATOM 835 C C . ASN A 1 106 ? 20.08755 16.06272 82.14334 1.000 23.57322 142 ASN A C 1
ATOM 836 O O . ASN A 1 106 ? 19.30089 15.61864 82.98211 1.000 19.26854 142 ASN A O 1
ATOM 841 N N . THR A 1 107 ? 20.93038 15.28014 81.46761 1.000 20.05912 143 THR A N 1
ATOM 842 C CA . THR A 1 107 ? 20.98849 13.84989 81.73599 1.000 19.78487 143 THR A CA 1
ATOM 843 C C . THR A 1 107 ? 21.60985 13.54815 83.09176 1.000 22.46331 143 THR A C 1
ATOM 844 O O . THR A 1 107 ? 21.34369 12.48388 83.65987 1.000 19.46327 143 THR A O 1
ATOM 848 N N . CYS A 1 108 ? 22.43019 14.45467 83.61746 1.000 20.30899 144 CYS A N 1
ATOM 849 C CA . CYS A 1 108 ? 23.09785 14.24606 84.89234 1.000 24.26059 144 CYS A CA 1
ATOM 850 C C . CYS A 1 108 ? 23.26740 15.59244 85.57516 1.000 21.82579 144 CYS A C 1
ATOM 851 O O . CYS A 1 108 ? 23.41077 16.62431 84.91372 1.000 18.57025 144 CYS A O 1
ATOM 854 N N . GLY A 1 109 ? 23.25009 15.57485 86.89898 1.000 22.07807 145 GLY A N 1
ATOM 855 C CA . GLY A 1 109 ? 23.40644 16.79970 87.66405 1.000 20.60131 145 GLY A CA 1
ATOM 856 C C . GLY A 1 109 ? 24.08024 16.54336 88.98809 1.000 18.77412 145 GLY A C 1
ATOM 857 O O . GLY A 1 109 ? 23.95867 15.46295 89.57631 1.000 20.25991 145 GLY A O 1
ATOM 858 N N . VAL A 1 110 ? 24.80000 17.55462 89.46654 1.000 17.81747 146 VAL A N 1
ATOM 859 C CA . VAL A 1 110 ? 25.42179 17.55052 90.78439 1.000 17.75111 146 VAL A CA 1
ATOM 860 C C . VAL A 1 110 ? 24.66619 18.55174 91.64904 1.000 19.00338 146 VAL A C 1
ATOM 861 O O . VAL A 1 110 ? 24.61850 19.74590 91.32821 1.000 20.00316 146 VAL A O 1
ATOM 865 N N . VAL A 1 111 ? 24.07650 18.07106 92.74233 1.000 19.25098 147 VAL A N 1
ATOM 866 C CA . VAL A 1 111 ? 23.14400 18.85325 93.54867 1.000 19.62408 147 VAL A CA 1
ATOM 867 C C . VAL A 1 111 ? 23.64303 18.89035 94.98582 1.000 19.21396 147 VAL A C 1
ATOM 868 O O . VAL A 1 111 ? 23.82127 17.83983 95.61499 1.000 21.67920 147 VAL A O 1
ATOM 872 N N . GLY A 1 112 ? 23.86488 20.09766 95.50288 1.000 17.76899 148 GLY A N 1
ATOM 873 C CA . GLY A 1 112 ? 24.13797 20.25633 96.91745 1.000 21.67018 148 GLY A CA 1
ATOM 874 C C . GLY A 1 112 ? 22.85323 20.32132 97.72232 1.000 20.35799 148 GLY A C 1
ATOM 875 O O . GLY A 1 112 ? 21.83534 20.84266 97.27141 1.000 20.31658 148 GLY A O 1
ATOM 876 N N . VAL A 1 113 ? 22.90116 19.77233 98.93508 1.000 20.80101 149 VAL A N 1
ATOM 877 C CA . VAL A 1 113 ? 21.72357 19.65819 99.78758 1.000 17.56698 149 VAL A CA 1
ATOM 878 C C . VAL A 1 113 ? 22.03333 20.26381 101.14995 1.000 20.48963 149 VAL A C 1
ATOM 879 O O . VAL A 1 113 ? 23.10326 20.02067 101.71830 1.000 22.08986 149 VAL A O 1
ATOM 883 N N . TRP A 1 114 ? 21.09660 21.06080 101.66363 1.000 21.35466 150 TRP A N 1
ATOM 884 C CA . TRP A 1 114 ? 21.17721 21.66143 102.99046 1.000 20.08059 150 TRP A CA 1
ATOM 885 C C . TRP A 1 114 ? 19.95428 21.22375 103.78287 1.000 25.15366 150 TRP A C 1
ATOM 886 O O . TRP A 1 114 ? 18.81966 21.43022 103.33915 1.000 21.69479 150 TRP A O 1
ATOM 897 N N . ALA A 1 115 ? 20.18338 20.63125 104.95322 1.000 23.12495 151 ALA A N 1
ATOM 898 C CA . ALA A 1 115 ? 19.11217 20.12889 105.79947 1.000 24.64906 151 ALA A CA 1
ATOM 899 C C . ALA A 1 115 ? 19.31661 20.62570 107.22320 1.000 29.93410 151 ALA A C 1
ATOM 900 O O . ALA A 1 115 ? 20.38105 21.13598 107.57974 1.000 27.92196 151 ALA A O 1
ATOM 902 N N . PHE A 1 11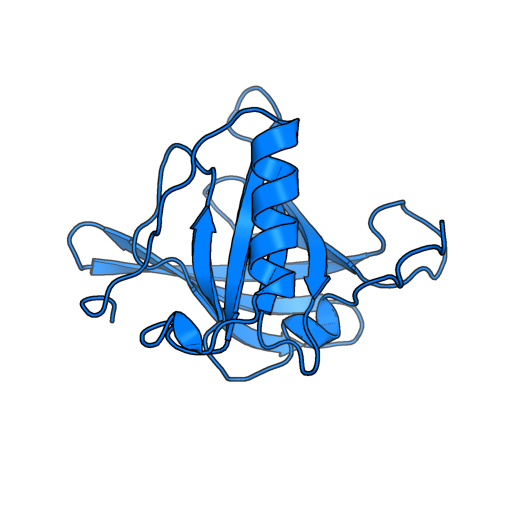6 ? 18.27835 20.47354 108.04273 1.000 29.84781 152 PHE A N 1
ATOM 903 C CA . PHE A 1 116 ? 18.33401 20.84753 109.45097 1.000 34.31382 152 PHE A CA 1
ATOM 904 C C . PHE A 1 116 ? 17.84002 19.67892 110.28665 1.000 37.78379 152 PHE A C 1
ATOM 905 O O . PHE A 1 116 ? 16.68352 19.26732 110.15829 1.000 40.68443 152 PHE A O 1
ATOM 913 N N . ASP A 1 117 ? 18.71324 19.14440 111.13661 1.000 47.93267 153 ASP A N 1
ATOM 914 C CA . ASP A 1 117 ? 18.31673 18.06554 112.03100 1.000 60.48380 153 ASP A CA 1
ATOM 915 C C . ASP A 1 117 ? 17.51807 18.60748 113.20488 1.000 60.05199 153 ASP A C 1
ATOM 916 O O . ASP A 1 117 ? 16.28735 18.67625 113.15320 1.000 54.58145 153 ASP A O 1
ATOM 921 N N . GLY A 1 118 ? 18.21595 18.96917 114.27232 1.000 57.04237 154 GLY A N 1
ATOM 922 C CA . GLY A 1 118 ? 17.61636 19.63811 115.40483 1.000 49.70757 154 GLY A CA 1
ATOM 923 C C . GLY A 1 118 ? 18.57186 20.68205 115.93735 1.000 62.98229 154 GLY A C 1
ATOM 924 O O . GLY A 1 118 ? 18.16024 21.62770 116.61876 1.000 63.50470 154 GLY A O 1
ATOM 925 N N . GLU A 1 119 ? 19.85361 20.52568 115.59926 1.000 53.57596 155 GLU A N 1
ATOM 926 C CA . GLU A 1 119 ? 20.92687 21.37285 116.10042 1.000 47.61497 155 GLU A CA 1
ATOM 927 C C . GLU A 1 119 ? 21.46295 22.34950 115.06369 1.000 54.53643 155 GLU A C 1
ATOM 928 O O . GLU A 1 119 ? 21.49189 23.55924 115.31395 1.000 48.69008 155 GLU A O 1
ATOM 934 N N . THR A 1 120 ? 21.89011 21.85440 113.90074 1.000 47.26385 156 THR A N 1
ATOM 935 C CA . THR A 1 120 ? 22.65686 22.64481 112.94721 1.000 44.51580 156 THR A CA 1
ATOM 936 C C . THR A 1 120 ? 22.28954 22.23253 111.52671 1.000 42.33776 156 THR A C 1
ATOM 937 O O . THR A 1 120 ? 21.59359 21.23945 111.30375 1.000 37.02910 156 THR A O 1
ATOM 941 N N . THR A 1 121 ? 22.77777 23.00944 110.56160 1.000 38.86686 157 THR A N 1
ATOM 942 C CA . THR A 1 121 ? 22.59694 22.66438 109.15754 1.000 38.79832 157 THR A CA 1
ATOM 943 C C . THR A 1 121 ? 23.51390 21.51125 108.76955 1.000 44.05481 157 THR A C 1
ATOM 944 O O . THR A 1 121 ? 24.71930 21.54565 109.03500 1.000 46.66520 157 THR A O 1
ATOM 948 N N . VAL A 1 122 ? 22.93839 20.49073 108.13687 1.000 35.07093 158 VAL A N 1
ATOM 949 C CA . VAL A 1 122 ? 23.68055 19.35316 107.60659 1.000 34.51323 158 VAL A CA 1
ATOM 950 C C . VAL A 1 122 ? 23.76144 19.50186 106.09493 1.000 32.29582 158 VAL A C 1
ATOM 951 O O . VAL A 1 122 ? 22.74683 19.76514 105.43797 1.000 28.10967 158 VAL A O 1
ATOM 955 N N . VAL A 1 123 ? 24.96121 19.32964 105.54216 1.000 29.96591 159 VAL A N 1
ATOM 956 C CA . VAL A 1 123 ? 25.21299 19.5622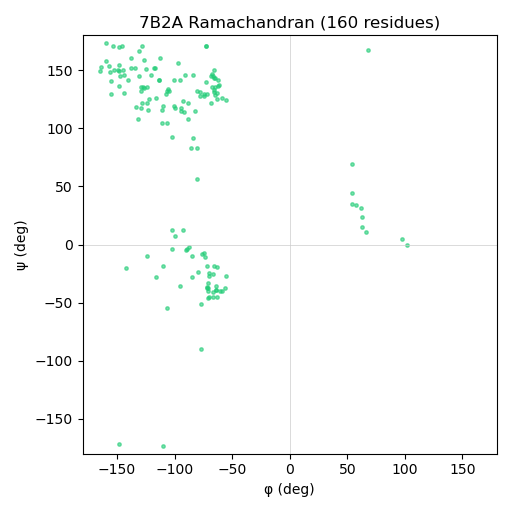2 104.12408 1.000 30.45482 159 VAL A CA 1
ATOM 957 C C . VAL A 1 123 ? 25.85046 18.32154 103.51455 1.000 30.56780 159 VAL A C 1
ATOM 958 O O . VAL A 1 123 ? 26.77338 17.74186 104.09754 1.000 27.39686 159 VAL A O 1
ATOM 962 N N . TRP A 1 124 ? 25.36019 17.91964 102.34415 1.000 27.36217 160 TRP A N 1
ATOM 963 C CA . TRP A 1 124 ? 26.00011 16.87851 101.54924 1.000 26.24987 160 TRP A CA 1
ATOM 964 C C . TRP A 1 124 ? 25.74524 17.18474 100.07588 1.000 24.53531 160 TRP A C 1
ATOM 965 O O . TRP A 1 124 ? 25.23145 18.25085 99.72396 1.000 21.52012 160 TRP A O 1
ATOM 976 N N . ARG A 1 125 ? 26.11359 16.24905 99.20766 1.000 23.37614 161 ARG A N 1
ATOM 977 C CA . ARG A 1 125 ? 26.03292 16.47352 97.77351 1.000 23.87628 161 ARG A CA 1
ATOM 978 C C . ARG A 1 125 ? 25.72613 15.15830 97.07767 1.000 21.95303 161 ARG A C 1
ATOM 979 O O . ARG A 1 125 ? 26.17611 14.09278 97.50369 1.000 20.52197 161 ARG A O 1
ATOM 987 N N . GLU A 1 126 ? 24.94631 15.24297 96.00419 1.000 19.66315 162 GLU A N 1
ATOM 988 C CA . GLU A 1 126 ? 24.48061 14.06617 95.29174 1.000 20.65896 162 GLU A CA 1
ATOM 989 C C . GLU A 1 126 ? 24.72199 14.22925 93.79882 1.000 20.34522 162 GLU A C 1
ATOM 990 O O . GLU A 1 126 ? 24.64098 15.33383 93.25627 1.000 20.30056 162 GLU A O 1
ATOM 996 N N . LEU A 1 127 ? 25.03672 13.11528 93.14523 1.000 18.16435 163 LEU A N 1
ATOM 997 C CA . LEU A 1 127 ? 25.04590 13.03025 91.69140 1.000 19.12307 163 LEU A CA 1
ATOM 998 C C . LEU A 1 127 ? 23.74170 12.36968 91.26291 1.000 19.92915 163 LEU A C 1
ATOM 999 O O . LEU A 1 127 ? 23.48484 11.21385 91.61625 1.000 20.45981 163 LEU A O 1
ATOM 1004 N N . ARG A 1 128 ? 22.92293 13.10048 90.51280 1.000 21.76161 164 ARG A N 1
ATOM 1005 C CA . ARG A 1 128 ? 21.59777 12.64136 90.12215 1.000 20.49820 164 ARG A CA 1
ATOM 1006 C C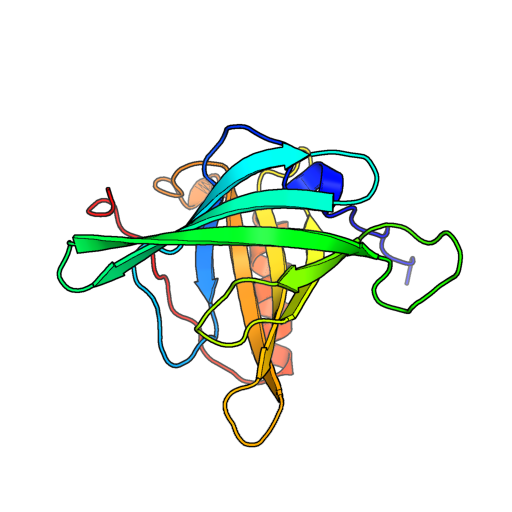 . ARG A 1 128 ? 21.54046 12.41333 88.61689 1.000 18.37209 164 ARG A C 1
ATOM 1007 O O . ARG A 1 128 ? 22.11407 13.18247 87.83916 1.000 20.37618 164 ARG A O 1
ATOM 1015 N N . VAL A 1 129 ? 20.84214 11.35163 88.21459 1.000 18.47949 165 VAL A N 1
ATOM 1016 C CA . VAL A 1 129 ? 20.80438 10.90199 86.82751 1.000 21.32781 165 VAL A CA 1
ATOM 1017 C C . VAL A 1 129 ? 19.35454 10.72299 86.39539 1.000 19.31762 165 VAL A C 1
ATOM 1018 O O . VAL A 1 129 ? 18.54023 10.16067 87.13662 1.000 17.56712 165 VAL A O 1
ATOM 1022 N N . ARG A 1 130 ? 19.03348 11.21019 85.19516 1.000 21.76302 166 ARG A N 1
ATOM 1023 C CA . ARG A 1 130 ? 17.73600 10.93363 84.59050 1.000 24.73407 166 ARG A CA 1
ATOM 1024 C C . ARG A 1 130 ? 17.66724 9.47968 84.14467 1.000 27.56394 166 ARG A C 1
ATOM 1025 O O . ARG A 1 130 ? 18.56462 8.99318 83.44794 1.000 26.19534 166 ARG A O 1
ATOM 1033 N N . ASN A 1 131 ? 16.59185 8.79490 84.54659 1.000 25.11043 167 ASN A N 1
ATOM 1034 C CA . ASN A 1 131 ? 16.36411 7.37716 84.27273 1.000 24.43992 167 ASN A CA 1
ATOM 1035 C C . ASN A 1 131 ? 17.36599 6.50195 85.01627 1.000 24.40098 167 ASN A C 1
ATOM 1036 O O . ASN A 1 131 ? 18.35944 6.99945 85.55568 1.000 22.62671 167 ASN A O 1
ATOM 1041 N N . ARG A 1 132 ? 17.10817 5.19953 85.04816 1.000 27.42011 168 ARG A N 1
ATOM 1042 C CA . ARG A 1 132 ? 17.90110 4.29386 85.86759 1.000 27.22756 168 ARG A CA 1
ATOM 1043 C C . ARG A 1 132 ? 19.35133 4.26584 85.39134 1.000 27.97443 168 ARG A C 1
ATOM 1044 O O . ARG A 1 132 ? 19.60703 4.00898 84.20580 1.000 26.87176 168 ARG A O 1
ATOM 1052 N N . PRO A 1 133 ? 20.32115 4.52423 86.27093 1.000 27.55095 169 PRO A N 1
ATOM 1053 C CA . PRO A 1 133 ? 21.74309 4.46097 85.88708 1.000 26.96913 169 PRO A CA 1
ATOM 1054 C C . PRO A 1 133 ? 22.28157 3.03322 85.87413 1.000 26.80894 169 PRO A C 1
ATOM 1055 O O . PRO A 1 133 ? 23.25878 2.70055 86.54687 1.000 25.19210 169 PRO A O 1
ATOM 1059 N N . ASN A 1 134 ? 21.63026 2.16697 85.09315 1.000 25.58948 170 ASN A N 1
ATOM 1060 C CA . ASN A 1 134 ? 22.08736 0.78488 84.98943 1.000 25.67487 170 ASN A CA 1
ATOM 1061 C C . ASN A 1 134 ? 23.38178 0.69198 84.19001 1.000 29.83782 170 ASN A C 1
ATOM 1062 O O . ASN A 1 134 ? 24.25627 -0.12283 84.50578 1.000 28.65848 170 ASN A O 1
ATOM 1067 N N . ASP A 1 135 ? 23.52383 1.51981 83.15716 1.000 30.62161 171 ASP A N 1
ATOM 1068 C CA . ASP A 1 135 ? 24.73663 1.57203 82.34147 1.000 29.63859 171 ASP A CA 1
ATOM 1069 C C . ASP A 1 135 ? 25.53038 2.79777 82.78417 1.000 28.72258 171 ASP A C 1
ATOM 1070 O O . ASP A 1 135 ? 25.32556 3.90605 82.29036 1.000 24.97630 171 ASP A O 1
ATOM 1075 N N . ALA A 1 136 ? 26.45364 2.59047 83.72640 1.000 25.03519 172 ALA A N 1
ATOM 1076 C CA . ALA A 1 136 ? 27.26532 3.69754 84.21652 1.000 27.74504 172 ALA A CA 1
ATOM 1077 C C . ALA A 1 136 ? 28.18227 4.26225 83.13931 1.000 25.64210 172 ALA A C 1
ATOM 1078 O O . ALA A 1 136 ? 28.65367 5.39686 83.27668 1.000 27.91382 172 ALA A O 1
ATOM 1080 N N . THR A 1 137 ? 28.43720 3.50700 82.06764 1.000 25.79553 173 THR A N 1
ATOM 1081 C CA . THR A 1 137 ? 29.30661 3.98796 81.00012 1.000 29.25623 173 THR A CA 1
ATOM 1082 C C . THR A 1 137 ? 28.62154 5.00092 80.09318 1.000 30.57753 173 THR A C 1
ATOM 1083 O O . THR A 1 137 ? 29.29196 5.58927 79.23656 1.000 31.68125 173 THR A O 1
ATOM 1087 N N . LYS A 1 138 ? 27.31377 5.21038 80.24963 1.000 28.11840 174 LYS A N 1
ATOM 1088 C CA . LYS A 1 138 ? 26.60093 6.24509 79.51535 1.000 29.33476 174 LYS A CA 1
ATOM 1089 C C . LYS A 1 138 ? 26.31888 7.48040 80.35713 1.000 27.51488 174 LYS A C 1
ATOM 1090 O O . LYS A 1 138 ? 25.77620 8.45724 79.83091 1.000 29.16254 174 LYS A O 1
ATOM 1096 N N . VAL A 1 139 ? 26.66207 7.45946 81.64097 1.000 23.92392 175 VAL A N 1
ATOM 1097 C CA . VAL A 1 139 ? 26.52109 8.63600 82.49052 1.000 23.90505 175 VAL A CA 1
ATOM 1098 C C . VAL A 1 139 ? 27.67741 9.58397 82.20380 1.000 22.92376 175 VAL A C 1
ATOM 1099 O O . VAL A 1 139 ? 28.84111 9.16662 82.16572 1.000 23.28636 175 VAL A O 1
ATOM 1103 N N . ASP A 1 140 ? 27.35162 10.85956 81.99378 1.000 23.79382 176 ASP A N 1
ATOM 1104 C CA . ASP A 1 140 ? 28.32597 11.85905 81.56367 1.000 22.43708 176 ASP A CA 1
ATOM 1105 C C . ASP A 1 140 ? 29.51787 11.91583 82.51153 1.000 24.40864 176 ASP A C 1
ATOM 1106 O O . ASP A 1 140 ? 29.35959 12.12889 83.71762 1.000 20.14214 176 ASP A O 1
ATOM 1111 N N . GLU A 1 141 ? 30.71652 11.73434 81.95133 1.000 21.88800 177 GLU A N 1
ATOM 1112 C CA . GLU A 1 141 ? 31.93455 11.74508 82.75365 1.000 22.96157 177 GLU A CA 1
ATOM 1113 C C . GLU A 1 141 ? 32.26007 13.13985 83.26967 1.000 21.31109 177 GLU A C 1
ATOM 1114 O O . GLU A 1 141 ? 32.91040 13.27630 84.31281 1.000 23.04888 177 GLU A O 1
ATOM 1120 N N . MET A 1 142 ? 31.83281 14.18360 82.55495 1.000 22.27695 178 MET A N 1
ATOM 1121 C CA . MET A 1 142 ? 32.00111 15.53849 83.06788 1.000 20.38496 178 MET A CA 1
ATOM 1122 C C . MET A 1 142 ? 31.19721 15.73254 84.34499 1.000 23.23414 178 MET A C 1
ATOM 1123 O O . MET A 1 142 ? 31.63656 16.42620 85.26995 1.000 20.81397 178 MET A O 1
ATOM 1128 N N . CYS A 1 143 ? 30.01969 15.11031 84.41344 1.000 19.81506 179 CYS A N 1
ATOM 1129 C CA . CYS A 1 143 ? 29.20472 15.15497 85.62157 1.000 20.32374 179 CYS A CA 1
ATOM 1130 C C . CYS A 1 143 ? 29.88520 14.40844 86.76496 1.000 21.89032 179 CYS A C 1
ATOM 1131 O O . CYS A 1 143 ? 29.95710 14.90517 87.89633 1.000 19.03896 179 CYS A O 1
ATOM 1134 N N . LYS A 1 144 ? 30.40933 13.21218 86.47819 1.000 22.33534 180 LYS A N 1
ATOM 1135 C CA . LYS A 1 144 ? 31.11189 12.43968 87.49864 1.000 23.27503 180 LYS A CA 1
ATOM 1136 C C . LYS A 1 144 ? 32.31997 13.19660 88.03565 1.000 23.37058 180 LYS A C 1
ATOM 1137 O O . LYS A 1 144 ? 32.59897 13.15935 89.23933 1.000 21.88802 180 LYS A O 1
ATOM 1143 N N . LYS A 1 145 ? 33.05181 13.88389 87.15501 1.000 21.66508 181 LYS A N 1
ATOM 1144 C CA . LYS A 1 145 ? 34.28614 14.54488 87.56743 1.000 26.05572 181 LYS A CA 1
ATOM 1145 C C . LYS A 1 145 ? 33.99936 15.76564 88.43114 1.000 22.71998 181 LYS A C 1
ATOM 1146 O O . LYS A 1 145 ? 34.74562 16.04986 89.37401 1.000 21.82049 181 LYS A O 1
ATOM 1152 N N . LYS A 1 146 ? 32.93200 16.50680 88.12019 1.000 21.75807 182 LYS A N 1
ATOM 1153 C CA . LYS A 1 146 ? 32.52127 17.60238 88.99399 1.000 22.54166 182 LYS A CA 1
ATOM 1154 C C . LYS A 1 146 ? 32.21630 17.09348 90.39589 1.000 23.39032 182 LYS A C 1
ATOM 1155 O O . LYS A 1 146 ? 32.55514 17.74544 91.39168 1.000 23.42322 182 LYS A O 1
ATOM 1161 N N . PHE A 1 147 ? 31.57818 15.92493 90.49111 1.000 23.89953 183 PHE A N 1
ATOM 1162 C CA . PHE A 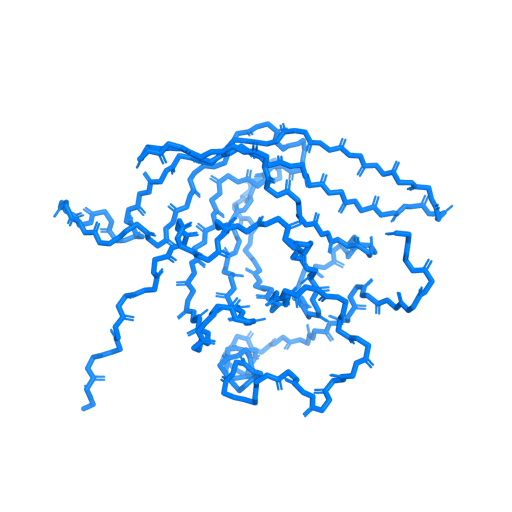1 147 ? 31.32451 1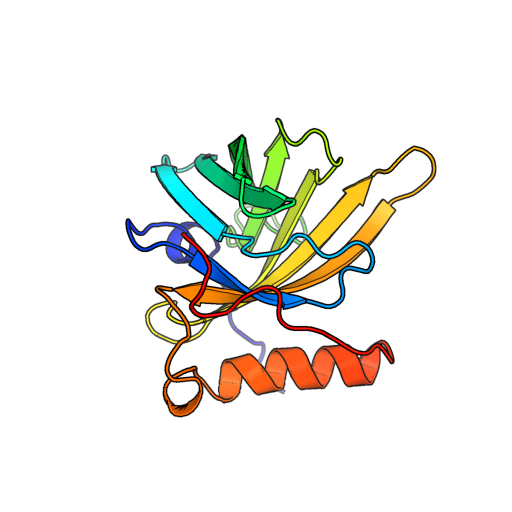5.32048 91.79348 1.000 25.15391 183 PHE A CA 1
ATOM 1163 C C . PHE A 1 147 ? 32.61592 14.80836 92.42155 1.000 23.94190 183 PHE A C 1
ATOM 1164 O O . PHE A 1 147 ? 32.82330 14.95474 93.63200 1.000 28.16740 183 PHE A O 1
ATOM 1172 N N . ASP A 1 148 ? 33.49652 14.20830 91.61443 1.000 26.02066 184 ASP A N 1
ATOM 1173 C CA . ASP A 1 148 ? 34.78255 13.74150 92.13151 1.000 26.14502 184 ASP A CA 1
ATOM 1174 C C . ASP A 1 148 ? 35.63494 14.90095 92.63160 1.000 29.03741 184 ASP A C 1
ATOM 1175 O O . ASP A 1 148 ? 36.24238 14.81490 93.70671 1.000 29.66108 184 ASP A O 1
ATOM 1180 N N . ASP A 1 149 ? 35.70893 15.98691 91.85631 1.000 27.10323 185 ASP A N 1
ATOM 1181 C CA . ASP A 1 149 ? 36.47772 17.15202 92.28486 1.000 30.03844 185 ASP A CA 1
ATOM 1182 C C . ASP A 1 149 ? 36.00442 17.64970 93.64148 1.000 31.97754 185 ASP A C 1
ATOM 1183 O O . ASP A 1 149 ? 36.81366 18.06709 94.47886 1.000 32.03985 185 ASP A O 1
ATOM 1188 N N . TYR A 1 150 ? 34.69487 17.60042 93.87936 1.000 26.78269 186 TYR A N 1
ATOM 1189 C CA . TYR A 1 150 ? 34.13441 18.11218 95.12192 1.000 29.90564 186 TYR A CA 1
ATOM 1190 C C . TYR A 1 150 ? 34.47836 17.21777 96.30867 1.000 33.05075 186 TYR A C 1
ATOM 1191 O O . TYR A 1 150 ? 34.88650 17.72033 97.36096 1.000 28.72879 186 TYR A O 1
ATOM 1200 N N . VAL A 1 151 ? 34.32261 15.89652 96.16854 1.000 30.47229 187 VAL A N 1
ATOM 1201 C CA . VAL A 1 151 ? 34.62998 15.00530 97.28376 1.000 33.39557 187 VAL A CA 1
ATOM 1202 C C . VAL A 1 151 ? 36.11790 15.00856 97.60223 1.000 38.20318 187 VAL A C 1
ATOM 1203 O O . VAL A 1 151 ? 36.50649 14.72246 98.74117 1.000 37.09831 187 VAL A O 1
ATOM 1207 N N . GLN A 1 152 ? 36.96232 15.33681 96.62312 1.000 35.82962 188 GLN A N 1
ATOM 1208 C CA . GLN A 1 152 ? 38.38502 15.50015 96.89192 1.000 40.86667 188 GLN A CA 1
ATOM 1209 C C . GLN A 1 152 ? 38.64297 16.76212 97.70423 1.000 38.26178 188 GLN A C 1
ATOM 1210 O O . GLN A 1 152 ? 39.50819 16.77728 98.58720 1.000 40.91594 188 GLN A O 1
ATOM 1216 N N . VAL A 1 153 ? 37.88854 17.82691 97.42724 1.000 35.02510 189 VAL A N 1
ATOM 1217 C CA . VAL A 1 153 ? 38.07852 19.08739 98.13569 1.000 37.00368 189 VAL A CA 1
ATOM 1218 C C . VAL A 1 153 ? 37.62292 18.96786 99.58597 1.000 36.50963 189 VAL A C 1
ATOM 1219 O O . VAL A 1 153 ? 38.32257 19.40594 100.50672 1.000 36.26598 189 VAL A O 1
ATOM 1223 N N . VAL A 1 154 ? 36.44841 18.37070 99.81852 1.000 35.95522 190 VAL A N 1
ATOM 1224 C CA . VAL A 1 154 ? 35.91770 18.25136 101.17401 1.000 37.74021 190 VAL A CA 1
ATOM 1225 C C . VAL A 1 154 ? 36.40333 16.99825 101.88965 1.000 39.99816 190 VAL A C 1
ATOM 1226 O O . VAL A 1 154 ? 36.06051 16.80084 103.06496 1.000 42.23552 190 VAL A O 1
ATOM 1230 N N . ASN A 1 155 ? 37.18746 16.15010 101.22465 1.000 38.52319 191 ASN A N 1
ATOM 1231 C CA . ASN A 1 155 ? 37.75567 14.93516 101.81260 1.000 44.78875 191 ASN A CA 1
ATOM 1232 C C . ASN A 1 155 ? 36.66049 14.05215 102.41924 1.000 46.39605 191 ASN A C 1
ATOM 1233 O O . ASN A 1 155 ? 36.54237 13.89169 103.63464 1.000 47.68374 191 ASN A O 1
ATOM 1238 N N . LYS A 1 156 ? 35.85304 13.48096 101.52689 1.000 48.95378 192 LYS A N 1
ATOM 1239 C CA . LYS A 1 156 ? 34.76773 12.59820 101.92703 1.000 42.99752 192 LYS A CA 1
ATOM 1240 C C . LYS A 1 156 ? 34.60895 11.48625 100.90285 1.000 43.26781 192 LYS A C 1
ATOM 1241 O O . LYS A 1 156 ? 34.90064 11.66231 99.71740 1.000 53.47183 192 LY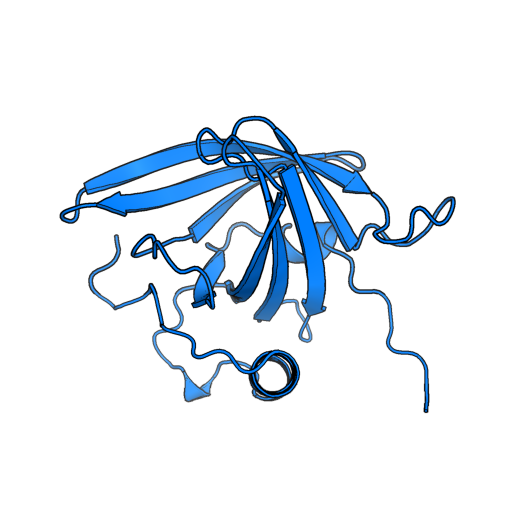S A O 1
ATOM 1247 N N . SER A 1 157 ? 34.14653 10.33742 101.37606 1.000 42.85138 193 SER A N 1
ATOM 1248 C CA . SER A 1 157 ? 33.83626 9.20469 100.52093 1.000 43.20621 193 SER A CA 1
ATOM 1249 C C . SER A 1 157 ? 32.34549 9.18930 100.20883 1.000 36.88605 193 SER A C 1
ATOM 1250 O O . SER A 1 157 ? 31.52589 9.74177 100.94683 1.000 36.70941 193 SER A O 1
ATOM 1253 N N . TRP A 1 158 ? 32.00026 8.54598 99.09816 1.000 37.88027 194 TRP A N 1
ATOM 1254 C CA . TRP A 1 158 ? 30.62117 8.48652 98.64429 1.000 30.97952 194 TRP A CA 1
ATOM 1255 C C . TRP A 1 158 ? 30.20667 7.03918 98.42292 1.000 32.97315 194 TRP A C 1
ATOM 1256 O O . TRP A 1 158 ? 31.04269 6.14728 98.25501 1.000 32.65117 194 TRP A O 1
ATOM 1267 N N . THR A 1 159 ? 28.89356 6.81839 98.43300 1.000 29.53736 195 THR A N 1
ATOM 1268 C CA . THR A 1 159 ? 28.30045 5.52294 98.13651 1.000 28.70713 195 THR A CA 1
ATOM 1269 C C . THR A 1 159 ? 27.22421 5.69984 97.07292 1.000 27.82229 195 THR A C 1
ATOM 1270 O O . THR A 1 159 ? 26.84410 6.82018 96.72135 1.000 23.54484 195 THR A O 1
ATOM 1274 N N . SER A 1 160 ? 26.72845 4.57481 96.55888 1.000 26.47187 196 SER A N 1
ATOM 1275 C CA . SER A 1 160 ? 25.67756 4.59007 95.55047 1.000 28.90052 196 SER A CA 1
ATOM 1276 C C . SER A 1 160 ? 24.38798 4.05690 96.14980 1.000 27.16914 196 SER A C 1
ATOM 1277 O O . SER A 1 160 ? 24.33165 2.87561 96.52218 1.000 29.35726 196 SER A O 1
ATOM 1280 N N . PRO A 1 161 ? 23.33439 4.87084 96.26011 1.000 26.07291 197 PRO A N 1
ATOM 1281 C CA . PRO A 1 161 ? 22.06151 4.35824 96.79068 1.000 27.48825 197 PRO A CA 1
ATOM 1282 C C . PRO A 1 161 ? 21.31195 3.45235 95.82507 1.000 28.21845 197 PRO A C 1
ATOM 1283 O O . PRO A 1 161 ? 20.34633 2.80185 96.24548 1.000 26.07167 197 PRO A O 1
ATOM 1287 N N . TYR A 1 162 ? 21.71830 3.37747 94.56070 1.000 26.84875 198 TYR A N 1
ATOM 1288 C CA . TYR A 1 162 ? 20.94313 2.68799 93.53851 1.000 29.62741 198 TYR A CA 1
ATOM 1289 C C . TYR A 1 162 ? 21.49639 1.29771 93.24938 1.000 33.16837 198 TYR A C 1
ATOM 1290 O O . TYR A 1 162 ? 22.71333 1.09304 93.21908 1.000 30.42287 198 TYR A O 1
ATOM 1299 N N . ASN A 1 163 ? 20.58709 0.34590 93.03415 1.000 30.04229 199 ASN A N 1
ATOM 1300 C CA . ASN A 1 163 ? 20.90854 -0.89597 92.34345 1.000 33.44046 199 ASN A CA 1
ATOM 1301 C C . ASN A 1 163 ? 19.66326 -1.35769 91.59526 1.000 36.34078 199 ASN A C 1
ATOM 1302 O O . ASN A 1 163 ? 18.56969 -0.81577 91.77863 1.000 31.34046 199 ASN A O 1
ATOM 1307 N N . GLU A 1 164 ? 19.84641 -2.36820 90.73704 1.000 34.59374 200 GLU A N 1
ATOM 1308 C CA . GLU A 1 164 ? 18.75826 -2.84246 89.88241 1.000 35.63596 200 GLU A CA 1
ATOM 1309 C C . GLU A 1 164 ? 17.52377 -3.23213 90.68438 1.000 33.87455 200 GLU A C 1
ATOM 1310 O O . GLU A 1 164 ? 16.40210 -3.16593 90.16947 1.000 35.06824 200 GLU A O 1
ATOM 1316 N N . LYS A 1 165 ? 17.71154 -3.63789 91.94025 1.000 37.01951 201 LYS A N 1
ATOM 1317 C CA . LYS A 1 165 ? 16.61233 -4.10088 92.77786 1.000 37.06094 201 LYS A CA 1
ATOM 1318 C C . LYS A 1 165 ? 15.57471 -3.01536 93.04440 1.000 37.85978 201 LYS A C 1
ATOM 1319 O O . LYS A 1 165 ? 14.43933 -3.33638 93.41226 1.000 35.53416 201 LYS A O 1
ATOM 1325 N N . CYS A 1 166 ? 15.93014 -1.74563 92.85772 1.000 37.30480 202 CYS A N 1
ATOM 1326 C CA . CYS A 1 166 ? 15.04172 -0.65137 93.23001 1.000 33.95374 202 CYS A CA 1
ATOM 1327 C C . CYS A 1 166 ? 13.77651 -0.65142 92.38160 1.000 33.71019 202 CYS A C 1
ATOM 1328 O O . CYS A 1 166 ? 13.83439 -0.77145 91.15472 1.000 30.44749 202 CYS A O 1
ATOM 1331 N N . LYS A 1 167 ? 12.63245 -0.50696 93.04470 1.000 32.27206 203 LYS A N 1
ATOM 1332 C CA . LYS A 1 167 ? 11.34072 -0.43307 92.36988 1.000 31.78374 203 LYS A CA 1
ATOM 1333 C C . LYS A 1 167 ? 11.18036 0.89342 91.63214 1.000 33.19318 203 LYS A C 1
ATOM 1334 O O . LYS A 1 167 ? 11.77952 1.90207 92.00779 1.000 30.99138 203 LYS A O 1
#

Secondary structure (DSSP, 8-state):
-PPPPP--HHHHH-SSS-EEEEEE--SS--EEEEEEEEEE-SSEEEEEEEEEETTEEEEEEEEEEEE-TT--TT----EEEEES-TT-EEEEEEEEE-GGGSEEEEEEEEE-SSSEEEEEEEEEES----GGGS-HHHHHHHHHHHHHHT---B----TT--

Sequence (162 aa):
KQEEPDYPINKFMNTTDEIWVFRTTQENVQKCKKDKNKYMTTSATFFTRSHEEQDQIHEQELVGKFANFYDKPDGVYDRIDITGDKTGVYEEALAYASKENTCGVVGVWAFDGETTVVWRELRVRNRPNDATKVDEMCKKKFDDYVQVVNKSWTSPYNEKCK